Protein AF-A0A3D8P7W8-F1 (afdb_monomer_lite)

Radius of gyration: 15.92 Å; chains: 1; bounding box: 36×26×44 Å

Secondary structure (DSSP, 8-state):
--SGGGGSSTTHHHHHHHHHHHHHHHHHHHHS--S-HHHHHHHHHHIIIIIIHHHHHHHHHHHHHT--HHHHHHHHHTTHHHHHHHHHHHHHHHHHHHHH-GGG-TT---

InterPro domains:
  IPR003784 BioY protein [PF02632] (2-98)
  IPR003784 BioY protein [PTHR34295] (1-99)

Structure (mmCIF, N/CA/C/O backbone):
data_AF-A0A3D8P7W8-F1
#
_entry.id   AF-A0A3D8P7W8-F1
#
loop_
_atom_site.group_PDB
_atom_site.id
_atom_site.type_symbol
_atom_site.label_atom_id
_atom_site.label_alt_id
_atom_site.label_comp_id
_atom_site.label_asym_id
_atom_site.label_entity_id
_atom_site.label_seq_id
_atom_site.pdbx_PDB_ins_code
_atom_site.Cartn_x
_atom_site.Cartn_y
_atom_site.Cartn_z
_atom_site.occupancy
_atom_site.B_iso_or_equiv
_atom_site.auth_seq_id
_atom_site.auth_comp_id
_atom_site.auth_asym_id
_atom_site.auth_atom_id
_atom_site.pdbx_PDB_model_num
ATOM 1 N N . ARG A 1 1 ? 5.777 -7.505 17.864 1.00 55.34 1 ARG A N 1
ATOM 2 C CA . ARG A 1 1 ? 5.023 -8.333 18.841 1.00 55.34 1 ARG A CA 1
ATOM 3 C C . ARG A 1 1 ? 4.411 -9.487 18.052 1.00 55.34 1 ARG A C 1
ATOM 5 O O . ARG A 1 1 ? 3.925 -9.207 16.965 1.00 55.34 1 ARG A O 1
ATOM 12 N N . GLY A 1 2 ? 4.519 -10.735 18.511 1.00 71.06 2 GLY A N 1
ATOM 13 C CA . GLY A 1 2 ? 4.110 -11.929 17.752 1.00 71.06 2 GLY A CA 1
ATOM 14 C C . GLY A 1 2 ? 3.184 -12.851 18.550 1.00 71.06 2 GLY A C 1
ATOM 15 O O . GLY A 1 2 ? 2.860 -12.547 19.695 1.00 71.06 2 GLY A O 1
ATOM 16 N N . GLY A 1 3 ? 2.775 -13.966 17.940 1.00 80.88 3 GLY A N 1
ATOM 17 C CA . GLY A 1 3 ? 1.826 -14.932 18.509 1.00 80.88 3 GLY A CA 1
ATOM 18 C C . GLY A 1 3 ? 0.390 -14.733 18.011 1.00 80.88 3 GLY A C 1
ATOM 19 O O . GLY A 1 3 ? 0.054 -13.683 17.467 1.00 80.88 3 GLY A O 1
ATOM 20 N N . LEU A 1 4 ? -0.469 -15.741 18.203 1.00 81.06 4 LEU A N 1
ATOM 21 C CA . LEU A 1 4 ? -1.849 -15.736 17.688 1.00 81.06 4 LEU A CA 1
ATOM 22 C C . LEU A 1 4 ? -2.687 -14.558 18.222 1.00 81.06 4 LEU A C 1
ATOM 24 O O . LEU A 1 4 ? -3.530 -14.024 17.507 1.00 81.06 4 LEU A O 1
ATOM 28 N N . GLY A 1 5 ? -2.390 -14.075 19.434 1.00 78.75 5 GLY A N 1
ATOM 29 C CA . GLY A 1 5 ? -3.035 -12.889 20.008 1.00 78.75 5 GLY A CA 1
ATOM 30 C C . GLY A 1 5 ? -2.784 -11.588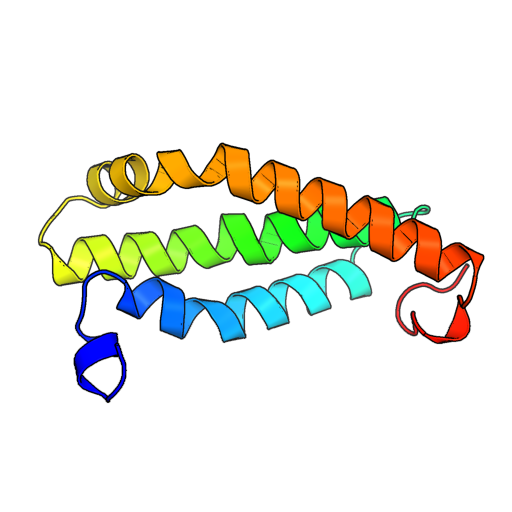 19.230 1.00 78.75 5 GLY A C 1
ATOM 31 O O . GLY A 1 5 ? -3.574 -10.656 19.340 1.00 78.75 5 GLY A O 1
ATOM 32 N N . ALA A 1 6 ? -1.741 -11.517 18.392 1.00 79.44 6 ALA A N 1
ATOM 33 C CA . ALA A 1 6 ? -1.480 -10.348 17.549 1.00 79.44 6 ALA A CA 1
ATOM 34 C C . ALA A 1 6 ? -2.555 -10.142 16.464 1.00 79.44 6 ALA A C 1
ATOM 36 O O . ALA A 1 6 ? -2.747 -9.016 16.007 1.00 79.44 6 ALA A O 1
ATOM 37 N N . PHE A 1 7 ? -3.283 -11.198 16.086 1.00 79.25 7 PHE A N 1
ATOM 38 C CA . PHE A 1 7 ? -4.389 -11.117 15.128 1.00 79.25 7 PHE A CA 1
ATOM 39 C C . PHE A 1 7 ? -5.693 -10.612 15.756 1.00 79.25 7 PHE A C 1
ATOM 41 O O . PHE A 1 7 ? -6.526 -10.061 15.045 1.00 79.25 7 PHE A O 1
ATOM 48 N N . ALA A 1 8 ? -5.844 -10.736 17.078 1.00 82.38 8 ALA A N 1
ATOM 49 C CA . ALA A 1 8 ? -6.946 -10.133 17.831 1.00 82.38 8 ALA A CA 1
ATOM 50 C C . ALA A 1 8 ? -6.677 -8.660 18.204 1.00 82.38 8 ALA A C 1
ATOM 52 O O . ALA A 1 8 ? -7.556 -7.975 18.720 1.00 82.38 8 ALA A O 1
ATOM 53 N N . ALA A 1 9 ? -5.459 -8.163 17.963 1.00 85.06 9 ALA A N 1
ATOM 54 C CA . ALA A 1 9 ? -5.094 -6.779 18.231 1.00 85.06 9 ALA A CA 1
ATOM 55 C C . ALA A 1 9 ? -5.655 -5.822 17.155 1.00 85.06 9 ALA A C 1
ATOM 57 O O . ALA A 1 9 ? -5.925 -6.251 16.031 1.00 85.06 9 ALA A O 1
ATOM 58 N N . PRO A 1 10 ? -5.731 -4.505 17.429 1.00 85.31 10 PRO A N 1
ATOM 59 C CA . PRO A 1 10 ? -6.213 -3.503 16.468 1.00 85.31 10 PRO A CA 1
ATOM 60 C C . PRO A 1 10 ? -5.477 -3.495 15.116 1.00 85.31 10 PRO A C 1
ATOM 62 O O . PRO A 1 10 ? -6.035 -3.103 14.096 1.00 85.31 10 PRO A O 1
ATOM 65 N N . THR A 1 11 ? -4.225 -3.958 15.087 1.00 87.44 11 THR A N 1
ATOM 66 C CA . THR A 1 11 ? -3.403 -4.079 13.872 1.00 87.44 11 THR A CA 1
ATOM 67 C C . THR A 1 11 ? -3.557 -5.424 13.153 1.00 87.44 11 THR A C 1
ATOM 69 O O . THR A 1 11 ? -2.964 -5.620 12.094 1.00 87.44 11 THR A O 1
ATOM 72 N N . GLY A 1 12 ? -4.325 -6.366 13.708 1.00 88.75 12 GLY A N 1
ATOM 73 C CA . GLY A 1 12 ? -4.489 -7.720 13.177 1.00 88.75 12 GLY A CA 1
ATOM 74 C C . GLY A 1 12 ? -5.095 -7.744 11.775 1.00 88.75 12 GLY A C 1
ATOM 75 O O . GLY A 1 12 ? -4.659 -8.528 10.935 1.00 88.75 12 GLY A O 1
ATOM 76 N N . GLY A 1 13 ? -6.011 -6.813 11.477 1.00 91.94 13 GLY A N 1
ATOM 77 C CA . GLY A 1 13 ? -6.586 -6.652 10.137 1.00 91.94 13 GLY A CA 1
ATOM 78 C C . GLY A 1 13 ? -5.543 -6.324 9.065 1.00 91.94 13 GLY A C 1
ATOM 79 O O . GLY A 1 13 ? -5.619 -6.850 7.960 1.00 91.94 13 GLY A O 1
ATOM 80 N N . PHE A 1 14 ? -4.521 -5.527 9.399 1.00 93.75 14 PHE A N 1
ATOM 81 C CA . PHE A 1 14 ? -3.410 -5.243 8.483 1.00 93.75 14 PHE A CA 1
ATOM 82 C C . PHE A 1 14 ? -2.533 -6.480 8.283 1.00 93.75 14 PHE A C 1
ATOM 84 O O . PHE A 1 14 ? -2.166 -6.798 7.156 1.00 93.75 14 PHE A O 1
ATOM 91 N N . ALA A 1 15 ? -2.247 -7.219 9.361 1.00 93.12 15 ALA A N 1
ATOM 92 C CA . ALA A 1 15 ? -1.468 -8.454 9.290 1.00 93.12 15 ALA A CA 1
ATOM 93 C C . ALA A 1 15 ? -2.123 -9.496 8.363 1.00 93.12 15 ALA A C 1
ATOM 95 O O . ALA A 1 15 ? -1.451 -10.065 7.505 1.00 93.12 15 ALA A O 1
ATOM 96 N N . LEU A 1 16 ? -3.437 -9.697 8.501 1.00 93.31 16 LEU A N 1
ATOM 97 C CA . LEU A 1 16 ? -4.222 -10.587 7.637 1.00 93.31 16 LEU A CA 1
ATOM 98 C C . LEU A 1 16 ? -4.431 -10.018 6.229 1.00 93.31 16 LEU A C 1
ATOM 100 O O . LEU A 1 16 ? -4.595 -10.779 5.278 1.00 93.31 16 LEU A O 1
ATOM 104 N N . GLY A 1 17 ? -4.421 -8.693 6.088 1.00 95.94 17 GLY A N 1
ATOM 105 C CA . GLY A 1 17 ? -4.566 -8.018 4.806 1.00 95.94 17 GLY A CA 1
ATOM 106 C C . GLY A 1 17 ? -3.326 -8.103 3.917 1.00 95.94 17 GLY A C 1
ATOM 107 O O . GLY A 1 17 ? -3.472 -8.065 2.700 1.00 95.94 17 GLY A O 1
ATOM 108 N N . PHE A 1 18 ? -2.119 -8.266 4.473 1.00 95.94 18 PHE A N 1
ATOM 109 C CA . PHE A 1 18 ? -0.880 -8.290 3.680 1.00 95.94 18 PHE A CA 1
ATOM 110 C C . PHE A 1 18 ? -0.857 -9.355 2.570 1.00 95.94 18 PHE A C 1
ATOM 112 O O . PHE A 1 18 ? -0.548 -8.986 1.436 1.00 95.94 18 PHE A O 1
ATOM 119 N N . PRO A 1 19 ? -1.200 -10.638 2.815 1.00 97.56 19 PRO A N 1
ATOM 120 C CA . PRO A 1 19 ? -1.270 -11.635 1.744 1.00 97.56 19 PRO A CA 1
ATOM 121 C C . PRO A 1 19 ? -2.256 -11.253 0.631 1.00 97.56 19 PRO A C 1
ATOM 123 O O . PRO A 1 19 ? -1.943 -11.396 -0.549 1.00 97.56 19 PRO A O 1
ATOM 126 N N . VAL A 1 20 ? -3.423 -10.711 0.998 1.00 97.88 20 VAL A N 1
ATOM 127 C CA . VAL A 1 20 ? -4.464 -10.293 0.044 1.00 97.88 20 VAL A CA 1
ATOM 128 C C . VAL A 1 20 ? -4.003 -9.083 -0.772 1.00 97.88 20 VAL A C 1
ATOM 130 O O . VAL A 1 20 ? -4.138 -9.069 -1.993 1.00 97.88 20 VAL A O 1
ATOM 133 N N . ALA A 1 21 ? -3.398 -8.093 -0.117 1.00 97.94 21 ALA A N 1
ATOM 134 C CA . ALA A 1 21 ? -2.821 -6.909 -0.744 1.00 97.94 21 ALA A CA 1
ATOM 135 C C . ALA A 1 21 ? -1.682 -7.259 -1.715 1.00 97.94 21 ALA A C 1
ATOM 137 O O . ALA A 1 21 ? -1.610 -6.701 -2.813 1.00 97.94 21 ALA A O 1
ATOM 138 N N . ALA A 1 22 ? -0.809 -8.200 -1.340 1.00 97.75 22 ALA A N 1
ATOM 139 C CA . ALA A 1 22 ? 0.273 -8.678 -2.195 1.00 97.75 22 ALA A CA 1
ATOM 140 C C . ALA A 1 22 ? -0.272 -9.386 -3.445 1.00 97.75 22 ALA A C 1
ATOM 142 O O . ALA A 1 22 ? 0.153 -9.079 -4.559 1.00 97.75 22 ALA A O 1
ATOM 143 N N . PHE A 1 23 ? -1.264 -10.264 -3.273 1.00 98.19 23 PHE A N 1
ATOM 144 C CA . PHE A 1 23 ? -1.934 -10.930 -4.388 1.00 98.19 23 PHE A CA 1
ATOM 145 C C . PHE A 1 23 ? -2.635 -9.930 -5.320 1.00 98.19 23 PHE A C 1
ATOM 147 O O . PHE A 1 23 ? -2.437 -9.974 -6.531 1.00 98.19 23 PHE A O 1
ATOM 154 N N . ALA A 1 24 ? -3.379 -8.970 -4.764 1.00 98.12 24 ALA A N 1
ATOM 155 C CA . ALA A 1 24 ? -4.037 -7.915 -5.534 1.00 98.12 24 ALA A CA 1
ATOM 156 C C . ALA A 1 24 ? -3.038 -7.028 -6.301 1.00 98.12 24 ALA A C 1
ATOM 158 O O . ALA A 1 24 ? -3.302 -6.648 -7.439 1.00 98.12 24 ALA A O 1
ATOM 159 N N . THR A 1 25 ? -1.875 -6.737 -5.707 1.00 98.00 25 THR A N 1
ATOM 160 C CA . THR A 1 25 ? -0.777 -6.021 -6.378 1.00 98.00 25 THR A CA 1
ATOM 161 C C . THR A 1 25 ? -0.259 -6.814 -7.579 1.00 98.00 25 THR A C 1
ATOM 163 O O . THR A 1 25 ? -0.110 -6.246 -8.659 1.00 98.00 25 THR A O 1
ATOM 166 N N . GLY A 1 26 ? -0.022 -8.121 -7.409 1.00 96.50 26 GLY A N 1
ATOM 167 C CA . GLY A 1 26 ? 0.402 -9.027 -8.483 1.00 96.50 26 GLY A CA 1
ATOM 168 C C . GLY A 1 26 ? -0.613 -9.089 -9.624 1.00 96.50 26 GLY A C 1
ATOM 169 O O . GLY A 1 26 ? -0.273 -8.811 -10.773 1.00 96.50 26 GLY A O 1
ATOM 170 N N . LEU A 1 27 ? -1.884 -9.333 -9.292 1.00 97.25 27 LEU A N 1
ATOM 171 C CA . LEU A 1 27 ? -2.972 -9.335 -10.270 1.00 97.25 27 LEU A CA 1
ATOM 172 C C . LEU A 1 27 ? -3.054 -8.018 -11.044 1.00 97.25 27 LEU A C 1
ATOM 174 O O . LEU A 1 27 ? -3.246 -8.037 -12.261 1.00 97.25 27 LEU A O 1
ATOM 178 N N . PHE A 1 28 ? -2.893 -6.884 -10.356 1.00 97.19 28 PHE A N 1
ATOM 179 C CA . PHE A 1 28 ? -2.908 -5.573 -10.993 1.00 97.19 28 PHE A CA 1
ATOM 180 C C . PHE A 1 28 ? -1.792 -5.450 -12.033 1.00 97.19 28 PHE A C 1
ATOM 182 O O . PHE A 1 28 ? -2.074 -5.111 -13.179 1.00 97.19 28 PHE A O 1
ATOM 189 N N . VAL A 1 29 ? -0.539 -5.746 -11.670 1.00 96.06 29 VAL A N 1
ATOM 190 C CA . VAL A 1 29 ? 0.592 -5.578 -12.601 1.00 96.06 29 VAL A CA 1
ATOM 191 C C . VAL A 1 29 ? 0.566 -6.571 -13.767 1.00 96.06 29 VAL A C 1
ATOM 193 O O . VAL A 1 29 ? 1.084 -6.260 -14.836 1.00 96.06 29 VAL A O 1
ATOM 196 N N . GLU A 1 30 ? -0.067 -7.734 -13.600 1.00 94.62 30 GLU A N 1
ATOM 197 C CA . GLU A 1 30 ? -0.233 -8.733 -14.665 1.00 94.62 30 GLU A CA 1
ATOM 198 C C . GLU A 1 30 ? -1.325 -8.366 -15.680 1.00 94.62 30 GLU A C 1
ATOM 200 O O . GLU A 1 30 ? -1.173 -8.628 -16.876 1.00 94.62 30 GLU A O 1
ATOM 205 N N . HIS A 1 31 ? -2.426 -7.761 -15.226 1.00 94.62 31 HIS A N 1
ATOM 206 C CA . HIS A 1 31 ? -3.602 -7.520 -16.070 1.00 94.62 31 HIS A CA 1
ATOM 207 C C . HIS A 1 31 ? -3.704 -6.076 -16.573 1.00 94.62 31 HIS A C 1
ATOM 209 O O . HIS A 1 31 ? -4.250 -5.833 -17.653 1.00 94.62 31 HIS A O 1
ATOM 215 N N . VAL A 1 32 ? -3.168 -5.106 -15.830 1.00 93.44 32 VAL A N 1
ATOM 216 C CA . VAL A 1 32 ? -3.210 -3.691 -16.208 1.00 93.44 32 VAL A CA 1
ATOM 217 C C . VAL A 1 32 ? -2.012 -3.363 -17.093 1.00 93.44 32 VAL A C 1
ATOM 219 O O . VAL A 1 32 ? -0.878 -3.206 -16.642 1.00 93.44 32 VAL A O 1
ATOM 222 N N . ARG A 1 33 ? -2.274 -3.229 -18.396 1.00 88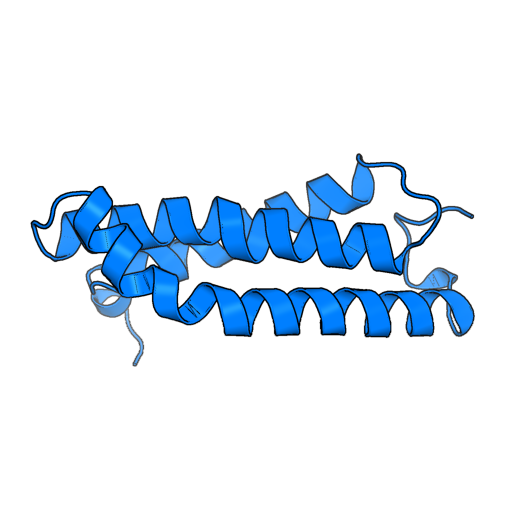.25 33 ARG A N 1
ATOM 223 C CA . ARG A 1 33 ? -1.238 -2.956 -19.397 1.00 88.25 33 ARG A CA 1
ATOM 224 C C . ARG A 1 33 ? -0.854 -1.479 -19.408 1.00 88.25 33 ARG A C 1
ATOM 226 O O . ARG A 1 33 ? -1.517 -0.664 -20.046 1.00 88.25 33 ARG A O 1
ATOM 233 N N . LEU A 1 34 ? 0.255 -1.146 -18.753 1.00 91.88 34 LEU A N 1
ATOM 234 C CA . LEU A 1 34 ? 0.887 0.172 -18.847 1.00 91.88 34 LEU 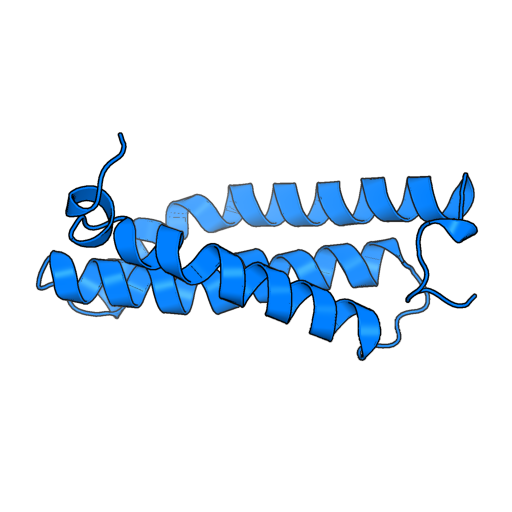A CA 1
ATOM 235 C C . LEU A 1 34 ? 2.240 0.074 -19.550 1.00 91.88 34 LEU A C 1
ATOM 237 O O . LEU A 1 34 ? 3.005 -0.865 -19.340 1.00 91.88 34 LEU A O 1
ATOM 241 N N . ARG A 1 35 ? 2.564 1.088 -20.365 1.00 88.31 35 ARG A N 1
ATOM 242 C CA . ARG A 1 35 ? 3.835 1.129 -21.113 1.00 88.31 35 ARG A CA 1
ATOM 243 C C . ARG A 1 35 ? 5.051 1.170 -20.182 1.00 88.31 35 ARG A C 1
ATOM 245 O O . ARG A 1 35 ? 6.067 0.548 -20.466 1.00 88.31 35 ARG A O 1
ATOM 252 N N . SER A 1 36 ? 4.949 1.884 -19.062 1.00 93.81 36 SER A N 1
ATOM 253 C CA . SER A 1 36 ? 6.010 1.961 -18.055 1.00 93.81 36 SER A CA 1
ATOM 254 C C . SER A 1 36 ? 5.816 0.888 -16.985 1.00 93.81 36 SER A C 1
ATOM 256 O O . SER A 1 36 ? 4.810 0.895 -16.274 1.00 93.81 36 SER A O 1
ATOM 258 N N . ALA A 1 37 ? 6.823 0.026 -16.821 1.00 95.00 37 ALA A N 1
ATOM 259 C CA . ALA A 1 37 ? 6.888 -0.937 -15.722 1.00 95.00 37 ALA A CA 1
ATOM 260 C C . ALA A 1 37 ? 6.831 -0.242 -14.353 1.00 95.00 37 ALA A C 1
ATOM 262 O O . ALA A 1 37 ? 6.206 -0.743 -13.423 1.00 95.00 37 ALA A O 1
ATOM 263 N N . GLY A 1 38 ? 7.447 0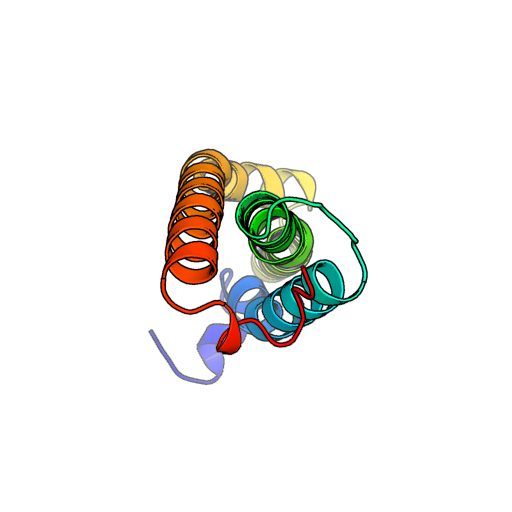.940 -14.237 1.00 96.62 38 GLY A N 1
ATOM 264 C CA . GLY A 1 38 ? 7.397 1.731 -13.010 1.00 96.62 38 GLY A CA 1
ATOM 265 C C . GLY A 1 38 ? 6.007 2.237 -12.672 1.00 96.62 38 GLY A C 1
ATOM 266 O O . GLY A 1 38 ? 5.592 2.139 -11.521 1.00 96.62 38 GLY A O 1
ATOM 267 N N . LEU A 1 39 ? 5.267 2.741 -13.665 1.00 96.81 39 LEU A N 1
ATOM 268 C CA . LEU A 1 39 ? 3.882 3.164 -13.451 1.00 96.81 39 LEU A CA 1
ATOM 269 C C . LEU A 1 39 ? 2.991 1.978 -13.070 1.00 96.81 39 LEU A C 1
ATOM 271 O O . LEU A 1 39 ? 2.212 2.103 -12.130 1.00 96.81 39 LEU A O 1
ATOM 275 N N . ALA A 1 40 ? 3.144 0.828 -13.738 1.00 96.81 40 ALA A N 1
ATOM 276 C CA . ALA A 1 40 ? 2.423 -0.396 -13.378 1.00 96.81 40 ALA A CA 1
ATOM 277 C C . ALA A 1 40 ? 2.690 -0.798 -11.925 1.00 96.81 40 ALA A C 1
ATOM 279 O O . ALA A 1 40 ? 1.747 -0.974 -11.157 1.00 96.81 40 ALA A O 1
ATOM 280 N N . ALA A 1 41 ? 3.958 -0.863 -11.521 1.00 97.38 41 ALA A N 1
ATOM 281 C CA . ALA A 1 41 ? 4.329 -1.253 -10.167 1.00 97.38 41 ALA A CA 1
ATOM 282 C C . ALA A 1 41 ? 3.918 -0.228 -9.103 1.00 97.38 41 ALA A C 1
ATOM 284 O O . ALA A 1 41 ? 3.433 -0.619 -8.046 1.00 97.38 41 ALA A O 1
ATOM 285 N N . GLY A 1 42 ? 4.079 1.070 -9.368 1.00 98.06 42 GLY A N 1
ATOM 286 C CA . GLY A 1 42 ? 3.686 2.123 -8.431 1.00 98.06 42 GLY A CA 1
ATOM 287 C C . GLY A 1 42 ? 2.173 2.158 -8.205 1.00 98.06 42 GLY A C 1
ATOM 288 O O . GLY A 1 42 ? 1.721 2.199 -7.061 1.00 98.06 42 GLY A O 1
ATOM 289 N N . LEU A 1 43 ? 1.383 2.068 -9.280 1.00 98.12 43 LEU A N 1
ATOM 290 C CA . LEU A 1 43 ? -0.078 2.006 -9.183 1.00 98.12 43 LEU A CA 1
ATOM 291 C C . LEU A 1 43 ? -0.557 0.682 -8.585 1.00 98.12 43 LEU A C 1
ATOM 293 O O . LEU A 1 43 ? -1.477 0.694 -7.772 1.00 98.12 43 LEU A O 1
ATOM 297 N N . GLY A 1 44 ? 0.097 -0.437 -8.905 1.00 98.06 44 GLY A N 1
ATOM 298 C CA . GLY A 1 44 ? -0.175 -1.729 -8.278 1.00 98.06 44 GLY A CA 1
ATOM 299 C C . GLY A 1 44 ? 0.089 -1.704 -6.772 1.00 98.06 44 GLY A C 1
ATOM 300 O O . GLY A 1 44 ? -0.751 -2.158 -5.998 1.00 98.06 44 GLY A O 1
ATOM 301 N N . ALA A 1 45 ? 1.207 -1.109 -6.346 1.00 98.31 45 ALA A N 1
ATOM 302 C CA . ALA A 1 45 ? 1.548 -0.943 -4.935 1.00 98.31 45 ALA A CA 1
ATOM 303 C C . ALA A 1 45 ? 0.551 -0.032 -4.204 1.00 98.31 45 ALA A C 1
ATOM 305 O O . ALA A 1 45 ? 0.170 -0.334 -3.076 1.00 98.31 45 ALA A O 1
ATOM 306 N N . ALA A 1 46 ? 0.083 1.046 -4.839 1.00 98.38 46 ALA A N 1
ATOM 307 C CA . ALA A 1 46 ? -0.977 1.880 -4.277 1.00 98.38 46 ALA A CA 1
ATOM 308 C C . ALA A 1 46 ? -2.318 1.125 -4.199 1.00 98.38 46 ALA A C 1
ATOM 310 O O . ALA A 1 46 ? -3.016 1.190 -3.190 1.00 98.38 46 ALA A O 1
ATOM 311 N N . PHE A 1 47 ? -2.673 0.360 -5.230 1.00 98.31 47 PHE A N 1
ATOM 312 C CA . PHE A 1 47 ? -3.910 -0.412 -5.259 1.00 98.31 47 PHE A CA 1
ATOM 313 C C . PHE A 1 47 ? -3.935 -1.496 -4.172 1.00 98.31 47 PHE A C 1
ATOM 315 O O . PHE A 1 47 ? -4.811 -1.489 -3.309 1.00 98.31 47 PHE A O 1
ATOM 322 N N . GLY A 1 48 ? -2.963 -2.407 -4.161 1.00 97.81 48 GLY A N 1
ATOM 323 C CA . GLY A 1 48 ? -2.932 -3.482 -3.172 1.00 97.81 48 GLY A CA 1
ATOM 324 C C . GLY A 1 48 ? -2.480 -2.997 -1.795 1.00 97.81 48 GLY A C 1
ATOM 325 O O . GLY A 1 48 ? -3.171 -3.201 -0.798 1.00 97.81 48 GLY A O 1
ATOM 326 N N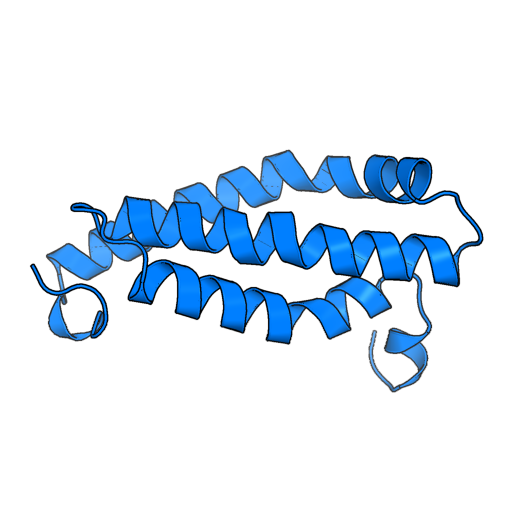 . GLY A 1 49 ? -1.330 -2.327 -1.735 1.00 96.50 49 GLY A N 1
ATOM 327 C CA . GLY A 1 49 ? -0.672 -1.928 -0.489 1.00 96.50 49 GLY A CA 1
ATOM 328 C C . GLY A 1 49 ? -1.324 -0.759 0.248 1.00 96.50 49 GLY A C 1
ATOM 329 O O . GLY A 1 49 ? -1.086 -0.621 1.444 1.00 96.50 49 GLY A O 1
ATOM 330 N N . ILE A 1 50 ? -2.156 0.050 -0.418 1.00 97.44 50 ILE A N 1
ATOM 331 C CA . ILE A 1 50 ? -2.921 1.124 0.232 1.00 97.44 50 ILE A CA 1
ATOM 332 C C . ILE A 1 50 ? -4.407 0.792 0.188 1.00 97.44 50 ILE A C 1
ATOM 334 O O . ILE A 1 50 ? -4.987 0.536 1.235 1.00 97.44 50 ILE A O 1
ATOM 338 N N . ALA A 1 51 ? -5.039 0.739 -0.988 1.00 97.06 51 ALA A N 1
ATOM 339 C CA . ALA A 1 51 ? -6.498 0.623 -1.045 1.00 97.06 51 ALA A CA 1
ATOM 340 C C . ALA A 1 51 ? -7.011 -0.685 -0.412 1.00 97.06 51 ALA A C 1
ATOM 342 O O . ALA A 1 51 ? -7.795 -0.641 0.538 1.00 97.06 51 ALA A O 1
ATOM 343 N N . ILE A 1 52 ? -6.532 -1.845 -0.874 1.00 97.88 52 ILE A N 1
ATOM 344 C CA . ILE A 1 52 ? -6.968 -3.147 -0.340 1.00 97.88 52 ILE A CA 1
ATOM 345 C C . ILE A 1 52 ? -6.538 -3.314 1.122 1.00 97.88 52 ILE A C 1
ATOM 347 O O . ILE A 1 52 ? -7.351 -3.684 1.974 1.00 97.88 52 ILE A O 1
ATOM 351 N N . LEU A 1 53 ? -5.277 -2.996 1.430 1.00 97.69 53 LEU A N 1
ATOM 352 C CA . LEU A 1 53 ? -4.739 -3.161 2.777 1.00 97.69 53 LEU A CA 1
ATOM 353 C C . LEU A 1 53 ? -5.466 -2.289 3.811 1.00 97.69 53 LEU A C 1
ATOM 355 O O . LEU A 1 53 ? -5.744 -2.766 4.910 1.00 97.69 53 LEU A O 1
ATOM 359 N N . TYR A 1 54 ? -5.818 -1.046 3.474 1.00 96.56 54 TYR A N 1
ATOM 360 C CA . TYR A 1 54 ? -6.528 -0.154 4.392 1.00 96.56 54 TYR A CA 1
ATOM 361 C C . TYR A 1 54 ? -7.979 -0.556 4.593 1.00 96.56 54 TYR A C 1
ATOM 363 O O . TYR A 1 54 ? -8.473 -0.415 5.706 1.00 96.56 54 TYR A O 1
ATOM 371 N N . VAL A 1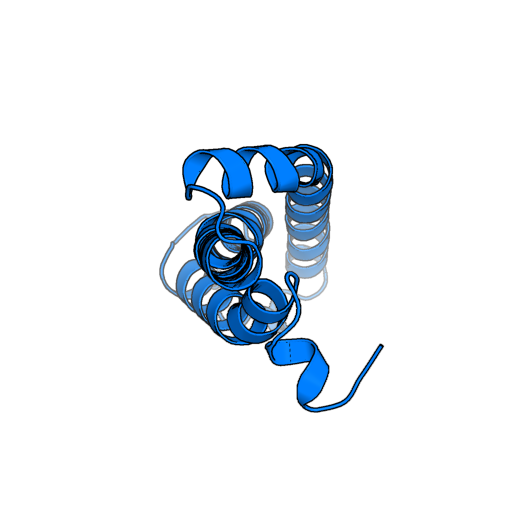 55 ? -8.661 -1.082 3.572 1.00 96.00 55 VAL A N 1
ATOM 372 C CA . VAL A 1 55 ? -10.020 -1.614 3.747 1.00 96.00 55 VAL A CA 1
ATOM 373 C C . VAL A 1 55 ? -10.011 -2.741 4.780 1.00 96.00 55 VAL A C 1
ATOM 375 O O . VAL A 1 55 ? -10.785 -2.706 5.734 1.00 96.00 55 VAL A O 1
ATOM 378 N N . MET A 1 56 ? -9.089 -3.698 4.650 1.00 96.06 56 MET A N 1
ATOM 379 C CA . MET A 1 56 ? -8.981 -4.817 5.593 1.00 96.06 56 MET A CA 1
ATOM 380 C C . MET A 1 56 ? -8.466 -4.380 6.970 1.00 96.06 56 MET A C 1
ATOM 382 O O . MET A 1 56 ? -8.989 -4.798 8.004 1.00 96.06 56 MET A O 1
ATOM 386 N N . GLY A 1 57 ? -7.462 -3.507 6.990 1.00 95.81 57 GLY A N 1
ATOM 387 C CA . GLY A 1 57 ? -6.858 -2.977 8.204 1.00 95.81 57 GLY A CA 1
ATOM 388 C C . GLY A 1 57 ? -7.821 -2.127 9.027 1.00 95.81 57 GLY A C 1
ATOM 389 O O . GLY A 1 57 ? -7.983 -2.372 10.222 1.00 95.81 57 GLY A O 1
ATOM 390 N N . ALA A 1 58 ? -8.512 -1.177 8.393 1.00 95.75 58 ALA A N 1
ATOM 391 C CA . ALA A 1 58 ? -9.509 -0.334 9.046 1.00 95.75 58 ALA A CA 1
ATOM 392 C C . ALA A 1 58 ? -10.737 -1.139 9.491 1.00 95.75 58 ALA A C 1
ATOM 394 O O . ALA A 1 58 ? -11.264 -0.870 10.570 1.00 95.75 58 ALA A O 1
ATOM 395 N N . ALA A 1 59 ? -11.162 -2.154 8.726 1.00 94.44 59 ALA A N 1
ATOM 396 C CA . ALA A 1 59 ? -12.222 -3.066 9.156 1.00 94.44 59 ALA A CA 1
ATOM 397 C C . ALA A 1 59 ? -11.819 -3.845 10.421 1.00 94.44 59 ALA A C 1
ATOM 399 O O . ALA A 1 59 ? -12.571 -3.863 11.395 1.00 94.44 59 ALA A O 1
ATOM 400 N N . GLY A 1 60 ? -10.610 -4.420 10.454 1.00 94.25 60 GLY A N 1
ATOM 401 C CA . GLY A 1 60 ? -10.093 -5.101 11.645 1.00 94.25 60 GLY A CA 1
ATOM 402 C C . GLY A 1 60 ? -9.954 -4.166 12.850 1.00 94.25 60 GLY A C 1
ATOM 403 O O . GLY A 1 60 ? -10.345 -4.522 13.960 1.00 94.25 60 GLY A O 1
ATOM 404 N N . LEU A 1 61 ? -9.475 -2.941 12.624 1.00 94.75 61 LEU A N 1
ATOM 405 C CA . LEU A 1 61 ? -9.360 -1.902 13.647 1.00 94.75 61 LEU A CA 1
ATOM 406 C C . LEU A 1 61 ? -10.726 -1.509 14.229 1.00 94.75 61 LEU A C 1
ATOM 408 O O . LEU A 1 61 ? -10.860 -1.394 15.450 1.00 94.75 61 LEU A O 1
ATOM 412 N N . ALA A 1 62 ? -11.726 -1.307 13.366 1.00 95.38 62 ALA A N 1
ATOM 413 C CA . ALA A 1 62 ? -13.089 -0.961 13.757 1.00 95.38 62 ALA A CA 1
ATOM 414 C C . ALA A 1 62 ? -13.704 -2.055 14.640 1.00 95.38 62 ALA A C 1
ATOM 416 O O . ALA A 1 62 ? -14.198 -1.751 15.726 1.00 95.38 62 ALA A O 1
ATOM 417 N N . LEU A 1 63 ? -13.584 -3.321 14.220 1.00 93.25 63 LEU A N 1
ATOM 418 C CA . LEU A 1 63 ? -14.084 -4.479 14.964 1.00 93.25 63 LEU A CA 1
ATOM 419 C C . LEU A 1 63 ? -13.383 -4.646 16.319 1.00 93.25 63 LEU A C 1
ATOM 421 O O . LEU A 1 63 ? -14.050 -4.807 17.336 1.00 93.25 63 LEU A O 1
ATOM 425 N N . ALA A 1 64 ? -12.051 -4.557 16.353 1.00 92.19 64 ALA A N 1
ATOM 426 C CA . ALA A 1 64 ? -11.276 -4.755 17.578 1.00 92.19 64 ALA A CA 1
ATOM 427 C C . ALA A 1 64 ? -11.440 -3.612 18.597 1.00 92.19 64 ALA A C 1
ATOM 429 O O . ALA A 1 64 ? -11.287 -3.828 19.796 1.00 92.19 64 ALA A O 1
ATOM 430 N N . SER A 1 65 ? -11.731 -2.393 18.129 1.00 91.00 65 SER A N 1
ATOM 431 C CA . SER A 1 65 ? -11.787 -1.191 18.978 1.00 91.00 65 SER A CA 1
ATOM 432 C C . SER A 1 65 ? -13.209 -0.688 19.245 1.00 91.00 65 SER A C 1
ATOM 434 O O . SER A 1 65 ? -13.363 0.333 19.915 1.00 91.00 65 SER A O 1
ATOM 436 N N . GLY A 1 66 ? -14.234 -1.327 18.669 1.00 91.44 66 GLY A N 1
ATOM 437 C CA . GLY A 1 66 ? -15.634 -0.890 18.754 1.00 91.44 66 GLY A CA 1
ATOM 438 C C . GLY A 1 66 ? -15.909 0.487 18.132 1.00 91.44 66 GLY A C 1
ATOM 439 O O . GLY A 1 66 ? -16.887 1.140 18.487 1.00 91.44 66 GLY A O 1
ATOM 440 N N . LYS A 1 67 ? -15.032 0.969 17.242 1.00 92.25 67 LYS A N 1
ATOM 441 C CA . LYS A 1 67 ? -15.164 2.278 16.580 1.00 92.25 67 LYS A CA 1
ATOM 442 C C . LYS A 1 67 ? -15.950 2.146 15.282 1.00 92.25 67 LYS A C 1
ATOM 444 O O . LYS A 1 67 ? -15.955 1.088 14.657 1.00 92.25 67 LYS A O 1
ATOM 449 N N . SER A 1 68 ? -16.558 3.241 14.825 1.00 95.81 68 SER A N 1
ATOM 450 C CA . SER A 1 68 ? -17.143 3.257 13.482 1.00 95.81 68 SER A CA 1
ATOM 451 C C . SER A 1 68 ? -16.052 3.127 12.413 1.00 95.81 68 SER A C 1
ATOM 453 O O . SER A 1 68 ? -14.906 3.540 12.620 1.00 95.81 68 SER A O 1
ATOM 455 N N . LEU A 1 69 ? -16.408 2.590 11.242 1.00 92.88 69 LEU A N 1
ATOM 456 C CA . LEU A 1 69 ? -15.457 2.398 10.143 1.00 92.88 69 LEU A CA 1
ATOM 457 C C . LEU A 1 69 ? -14.794 3.719 9.716 1.00 92.88 69 LEU A C 1
ATOM 459 O O . LEU A 1 69 ? -13.592 3.753 9.474 1.00 92.88 69 LEU A O 1
ATOM 463 N N . GLY A 1 70 ? -15.550 4.823 9.704 1.00 93.81 70 GLY A N 1
ATOM 464 C CA . GLY A 1 70 ? -15.017 6.153 9.395 1.00 93.81 70 GLY A CA 1
ATOM 465 C C . GLY A 1 70 ? -13.977 6.635 10.411 1.00 93.81 70 GLY A C 1
ATOM 466 O O . GLY A 1 70 ? -12.925 7.135 10.022 1.00 93.81 70 GLY A O 1
ATOM 467 N N . GLN A 1 71 ? -14.215 6.429 11.711 1.00 94.31 71 GLN A N 1
ATOM 468 C CA . GLN A 1 71 ? -13.236 6.765 12.753 1.00 94.31 71 GLN A CA 1
ATOM 469 C C . GLN A 1 71 ? -11.974 5.904 12.645 1.00 94.31 71 GLN A C 1
ATOM 471 O O . GLN A 1 71 ? -10.867 6.418 12.793 1.00 94.31 71 GLN A O 1
ATOM 476 N N . ALA A 1 72 ? -12.131 4.606 12.370 1.00 94.88 72 ALA A N 1
ATOM 477 C CA . ALA A 1 72 ? -11.007 3.704 12.151 1.00 94.88 72 ALA A CA 1
ATOM 478 C C . ALA A 1 72 ? -10.163 4.144 10.944 1.00 94.88 72 ALA A C 1
ATOM 480 O O . ALA A 1 72 ? -8.942 4.222 11.057 1.00 94.88 72 ALA A O 1
ATOM 481 N N . PHE A 1 73 ? -10.802 4.514 9.830 1.00 94.31 73 PHE A N 1
ATOM 482 C CA . PHE A 1 73 ? -10.114 5.054 8.656 1.00 94.31 73 PHE A CA 1
ATOM 483 C C . PHE A 1 73 ? -9.358 6.348 8.961 1.00 94.31 73 PHE A C 1
ATOM 485 O O . PHE A 1 73 ? -8.196 6.467 8.585 1.00 94.31 73 PHE A O 1
ATOM 492 N N . LEU A 1 74 ? -9.974 7.294 9.677 1.00 95.81 74 LEU A N 1
ATOM 493 C CA . LEU A 1 74 ? -9.317 8.549 10.058 1.00 95.81 74 LEU A CA 1
ATOM 494 C C . LEU A 1 74 ? -8.063 8.317 10.913 1.00 95.81 74 LEU A C 1
ATOM 496 O O . LEU A 1 74 ? -7.067 9.010 10.725 1.00 95.81 74 LEU A O 1
ATOM 500 N N . LEU A 1 75 ? -8.082 7.321 11.805 1.00 95.00 75 LEU A N 1
ATOM 501 C CA . LEU A 1 75 ? -6.923 6.975 12.635 1.00 95.00 75 LEU A CA 1
ATOM 502 C C . LEU A 1 75 ? -5.733 6.472 11.812 1.00 95.00 75 LEU A C 1
ATOM 504 O O . LEU A 1 75 ? -4.589 6.747 12.165 1.00 95.00 75 LEU A O 1
ATOM 508 N N . VAL A 1 76 ? -5.986 5.739 10.728 1.00 95.31 76 VAL A N 1
ATOM 509 C CA . VAL A 1 76 ? -4.924 5.158 9.889 1.00 95.31 76 VAL A CA 1
ATOM 510 C C . VAL A 1 76 ? -4.577 6.026 8.679 1.00 95.31 76 VAL A C 1
ATOM 512 O O . VAL A 1 76 ? -3.518 5.848 8.080 1.00 95.31 76 VAL A O 1
ATOM 515 N N . ALA A 1 77 ? -5.418 7.005 8.334 1.00 94.50 77 ALA A N 1
ATOM 516 C CA . ALA A 1 77 ? -5.212 7.906 7.200 1.00 94.50 77 ALA A CA 1
ATOM 517 C C . ALA A 1 77 ? -3.879 8.669 7.276 1.00 94.50 77 ALA A C 1
ATOM 519 O O . ALA A 1 77 ? -3.284 8.970 6.243 1.00 94.50 77 ALA A O 1
ATOM 520 N N . VAL A 1 78 ? -3.362 8.908 8.486 1.00 96.88 78 VAL A N 1
ATOM 521 C CA . VAL A 1 78 ? -2.050 9.535 8.717 1.00 96.88 78 VAL A CA 1
ATOM 522 C C . VAL A 1 78 ? -0.886 8.780 8.059 1.00 96.88 78 VAL A C 1
ATOM 524 O O . VAL A 1 78 ? 0.132 9.386 7.739 1.00 96.88 78 VAL A O 1
ATOM 527 N N . PHE A 1 79 ? -1.027 7.475 7.810 1.00 96.31 79 PHE A N 1
ATOM 528 C CA . PHE A 1 79 ? 0.010 6.668 7.163 1.00 96.31 79 PHE A CA 1
ATOM 529 C C . PHE A 1 79 ? 0.003 6.798 5.624 1.00 96.31 79 PHE A C 1
ATOM 531 O O . PHE A 1 79 ? 1.019 6.517 4.986 1.00 96.31 79 PHE A O 1
ATOM 538 N N . ILE A 1 80 ? -1.088 7.307 5.025 1.00 96.81 80 ILE A N 1
ATOM 539 C CA . ILE A 1 80 ? -1.268 7.376 3.562 1.00 96.81 80 ILE A CA 1
ATOM 540 C C . ILE A 1 80 ? -0.171 8.205 2.876 1.00 96.81 80 ILE A C 1
ATOM 542 O O . ILE A 1 80 ? 0.377 7.724 1.885 1.00 96.81 80 ILE A O 1
ATOM 546 N N . PRO A 1 81 ? 0.221 9.403 3.360 1.00 98.00 81 PRO A N 1
ATOM 547 C CA . PRO A 1 81 ? 1.287 10.173 2.716 1.00 98.00 81 PRO A CA 1
ATOM 548 C C . PRO A 1 81 ? 2.615 9.406 2.633 1.00 98.00 81 PRO A C 1
ATOM 550 O O . PRO A 1 81 ? 3.284 9.423 1.600 1.00 98.00 81 PRO A O 1
ATOM 553 N N . GLY A 1 82 ? 2.979 8.689 3.702 1.00 98.25 82 GLY A N 1
ATOM 554 C CA . GLY A 1 82 ? 4.187 7.867 3.732 1.00 98.25 82 GLY A CA 1
ATOM 555 C C . GLY A 1 82 ? 4.101 6.662 2.797 1.00 98.25 82 GLY A C 1
ATOM 556 O O . GLY A 1 82 ? 5.085 6.316 2.144 1.00 98.25 82 GLY A O 1
ATOM 557 N N . ASP A 1 83 ? 2.928 6.046 2.682 1.00 98.06 83 ASP A N 1
ATOM 558 C CA . ASP A 1 83 ? 2.730 4.898 1.798 1.00 98.06 83 ASP A CA 1
ATOM 559 C C . ASP A 1 83 ? 2.666 5.296 0.320 1.00 98.06 83 ASP A C 1
ATOM 561 O O . ASP A 1 83 ? 3.213 4.585 -0.524 1.00 98.06 83 ASP A O 1
ATOM 565 N N . LEU A 1 84 ? 2.120 6.471 -0.005 1.00 98.44 84 LEU A N 1
ATOM 566 C CA . LEU A 1 84 ? 2.207 7.042 -1.352 1.00 98.44 84 LEU A CA 1
ATOM 567 C C . LEU A 1 84 ? 3.662 7.297 -1.758 1.00 98.44 84 LEU A C 1
ATOM 569 O O . LEU A 1 84 ? 4.050 6.987 -2.886 1.00 98.44 84 LEU A O 1
ATOM 573 N N . LEU A 1 85 ? 4.495 7.787 -0.832 1.00 98.62 85 LEU A N 1
ATOM 574 C CA . LEU A 1 85 ? 5.930 7.928 -1.075 1.00 98.62 85 LEU A CA 1
ATOM 575 C C . LEU A 1 85 ? 6.593 6.564 -1.330 1.00 98.62 85 LEU A C 1
ATOM 577 O O . LEU A 1 85 ? 7.352 6.425 -2.289 1.00 98.62 85 LEU A O 1
ATOM 581 N N . LYS A 1 86 ? 6.281 5.534 -0.530 1.00 98.31 86 LYS A N 1
ATOM 582 C CA . LYS A 1 86 ? 6.786 4.166 -0.761 1.00 98.31 86 LYS A CA 1
ATOM 583 C C . LYS A 1 86 ? 6.334 3.605 -2.111 1.00 98.31 86 LYS A C 1
ATOM 585 O O . LYS A 1 86 ? 7.134 2.967 -2.796 1.00 98.31 86 LYS A O 1
ATOM 590 N N . ALA A 1 87 ? 5.090 3.849 -2.518 1.00 98.44 87 ALA A N 1
ATOM 591 C CA . ALA A 1 87 ? 4.567 3.420 -3.814 1.00 98.44 87 ALA A CA 1
ATOM 592 C C . ALA A 1 87 ? 5.298 4.119 -4.973 1.00 98.44 87 ALA A C 1
ATOM 594 O O . ALA A 1 87 ? 5.694 3.466 -5.940 1.00 98.44 87 ALA A O 1
ATOM 595 N N . ALA A 1 88 ? 5.573 5.421 -4.844 1.00 98.50 88 ALA A N 1
ATOM 596 C CA . ALA A 1 88 ? 6.379 6.161 -5.811 1.00 98.50 88 ALA A CA 1
ATOM 597 C C . ALA A 1 88 ? 7.808 5.598 -5.909 1.00 98.50 88 ALA A C 1
ATOM 599 O O . ALA A 1 88 ? 8.282 5.307 -7.008 1.00 98.50 88 ALA A O 1
ATOM 600 N N . ILE A 1 89 ? 8.469 5.359 -4.769 1.00 98.62 89 ILE A N 1
ATOM 601 C CA . ILE A 1 89 ? 9.801 4.735 -4.718 1.00 98.62 89 ILE A CA 1
ATOM 602 C C . ILE A 1 89 ? 9.774 3.344 -5.363 1.00 98.62 89 ILE A C 1
ATOM 604 O O . ILE A 1 89 ? 10.660 3.018 -6.151 1.00 98.62 89 ILE A O 1
ATOM 608 N N . THR A 1 90 ? 8.738 2.547 -5.098 1.00 98.25 90 THR A N 1
ATOM 609 C CA . THR A 1 90 ? 8.552 1.222 -5.712 1.00 98.25 90 THR A CA 1
ATOM 610 C C . THR A 1 90 ? 8.507 1.328 -7.234 1.00 98.25 90 THR A C 1
ATOM 612 O O . THR A 1 90 ? 9.236 0.613 -7.920 1.00 98.25 90 THR A O 1
ATOM 615 N N . GLY A 1 91 ? 7.723 2.265 -7.773 1.00 98.00 91 GLY A N 1
ATOM 616 C CA . GLY A 1 91 ? 7.667 2.511 -9.212 1.00 98.00 91 GLY A CA 1
ATOM 617 C C . GLY A 1 91 ? 9.020 2.932 -9.799 1.00 98.00 91 GLY A C 1
ATOM 618 O O . GLY A 1 91 ? 9.433 2.409 -10.835 1.00 98.00 91 GLY A O 1
ATOM 619 N N . LEU A 1 92 ? 9.757 3.821 -9.122 1.00 98.25 92 LEU A N 1
ATOM 620 C CA . LEU A 1 92 ? 11.093 4.247 -9.558 1.00 98.25 92 LEU A CA 1
ATOM 621 C C . LEU A 1 92 ? 12.087 3.077 -9.597 1.00 98.25 92 LEU A C 1
ATOM 623 O O . LEU A 1 92 ? 12.802 2.908 -10.589 1.00 98.25 92 LEU A O 1
ATOM 627 N N . LEU A 1 93 ? 12.106 2.250 -8.548 1.00 97.62 93 LEU A N 1
ATOM 628 C CA . LEU A 1 93 ? 12.993 1.091 -8.448 1.00 97.62 93 LEU A CA 1
ATOM 629 C C . LEU A 1 93 ? 12.656 0.031 -9.498 1.00 97.62 93 LEU A C 1
ATOM 631 O O . LEU A 1 93 ? 13.556 -0.452 -10.186 1.00 97.62 93 LEU A O 1
ATOM 635 N N . VAL A 1 94 ? 11.372 -0.286 -9.689 1.00 96.75 94 VAL A N 1
ATOM 636 C CA . VAL A 1 94 ? 10.951 -1.247 -10.717 1.00 96.75 94 VAL A CA 1
ATOM 637 C C . VAL A 1 94 ? 11.265 -0.726 -12.115 1.00 96.75 94 VAL A C 1
ATOM 639 O O . VAL A 1 94 ? 11.745 -1.488 -12.949 1.00 96.75 94 VAL A O 1
ATOM 642 N N . GLN A 1 95 ? 11.093 0.571 -12.383 1.00 96.38 95 GLN A N 1
ATOM 643 C CA . GLN A 1 95 ? 11.474 1.145 -13.674 1.00 96.38 95 GLN A CA 1
ATOM 644 C C . GLN A 1 95 ? 12.983 1.074 -13.927 1.00 96.38 95 GLN A C 1
ATOM 646 O O . GLN A 1 95 ? 13.403 0.840 -15.063 1.00 96.38 95 GLN A O 1
ATOM 651 N N . ALA A 1 96 ? 13.801 1.299 -12.897 1.00 95.62 96 ALA A N 1
ATOM 652 C CA . ALA A 1 96 ? 15.247 1.151 -12.999 1.00 95.62 96 ALA A CA 1
ATOM 653 C C . ALA A 1 96 ? 15.629 -0.309 -13.282 1.00 95.62 96 ALA A C 1
ATOM 655 O O . ALA A 1 96 ? 16.411 -0.563 -14.198 1.00 95.62 96 ALA A O 1
ATOM 656 N N . LEU A 1 97 ? 15.009 -1.262 -12.581 1.00 94.94 97 LEU A N 1
ATOM 657 C CA . LEU A 1 97 ? 15.200 -2.692 -12.822 1.00 94.94 97 LEU A CA 1
ATOM 658 C C . LEU A 1 97 ? 14.751 -3.108 -14.224 1.00 94.94 97 LEU A C 1
ATOM 660 O O . LEU A 1 97 ? 15.489 -3.821 -14.890 1.00 94.94 97 LEU A O 1
ATOM 664 N N . ALA A 1 98 ? 13.621 -2.600 -14.717 1.00 93.88 98 ALA A N 1
ATOM 665 C CA . ALA A 1 98 ? 13.135 -2.883 -16.067 1.00 93.88 98 ALA A CA 1
ATOM 666 C C . ALA A 1 98 ? 14.142 -2.480 -17.155 1.00 93.88 98 ALA A C 1
ATOM 668 O O . ALA A 1 98 ? 14.225 -3.131 -18.190 1.00 93.88 98 ALA A O 1
ATOM 669 N N . ARG A 1 99 ? 14.930 -1.421 -16.918 1.00 91.19 99 ARG A N 1
ATOM 670 C CA . ARG A 1 99 ? 15.972 -0.973 -17.854 1.00 91.19 99 ARG A CA 1
ATOM 671 C C . ARG A 1 99 ? 17.244 -1.817 -17.785 1.00 91.19 99 ARG A C 1
ATOM 673 O O . ARG A 1 99 ? 17.886 -2.005 -18.808 1.00 91.19 99 ARG A O 1
ATOM 680 N N . VAL A 1 100 ? 17.627 -2.283 -16.595 1.00 94.06 100 VAL A N 1
ATOM 681 C CA . VAL A 1 100 ? 18.901 -2.999 -16.381 1.00 94.06 100 VAL A CA 1
ATOM 682 C C . VAL A 1 100 ? 18.744 -4.515 -16.549 1.00 94.06 100 VAL A C 1
ATOM 684 O O . VAL A 1 100 ? 19.669 -5.184 -17.002 1.00 94.06 100 VAL A O 1
ATOM 687 N N . ARG A 1 101 ? 17.594 -5.075 -16.159 1.00 91.12 101 ARG A N 1
ATOM 688 C CA . ARG A 1 101 ? 17.290 -6.515 -16.160 1.00 91.12 101 ARG A CA 1
ATOM 689 C C . ARG A 1 101 ? 15.815 -6.780 -16.511 1.00 91.12 101 ARG A C 1
ATOM 691 O O . ARG A 1 101 ? 15.072 -7.275 -15.664 1.00 91.12 101 ARG A O 1
ATOM 698 N N . PRO A 1 102 ? 15.366 -6.491 -17.743 1.00 86.50 102 PRO A N 1
ATOM 699 C CA . PRO A 1 102 ? 13.968 -6.695 -18.142 1.00 86.50 102 PRO A CA 1
ATOM 700 C C . PRO A 1 102 ? 13.475 -8.139 -17.936 1.00 86.50 102 PRO A C 1
ATOM 702 O O . PRO A 1 102 ? 12.316 -8.353 -17.598 1.00 86.50 102 PRO A O 1
ATOM 705 N N . GLN A 1 103 ? 14.362 -9.132 -18.034 1.00 88.81 103 GLN A N 1
ATOM 706 C CA . GLN A 1 103 ? 14.050 -10.548 -17.827 1.00 88.81 103 GLN A CA 1
ATOM 707 C C . GLN A 1 103 ? 13.524 -10.894 -16.423 1.00 88.81 103 GLN A C 1
ATOM 709 O O . GLN A 1 103 ? 12.927 -11.952 -16.250 1.00 88.81 103 GLN A O 1
ATOM 714 N N . THR A 1 104 ? 13.727 -10.038 -15.412 1.00 88.19 104 THR A N 1
ATOM 715 C CA . THR A 1 104 ? 13.181 -10.283 -14.065 1.00 88.19 104 THR A CA 1
ATOM 716 C C . THR A 1 104 ? 11.706 -9.900 -13.947 1.00 88.19 104 THR A C 1
ATOM 718 O O . THR A 1 104 ? 11.078 -10.205 -12.938 1.00 88.19 104 THR A O 1
ATOM 721 N N . LEU A 1 105 ? 11.143 -9.221 -14.950 1.00 87.12 105 LEU A N 1
ATOM 722 C CA . LEU A 1 105 ? 9.755 -8.768 -14.971 1.00 87.12 105 LEU A CA 1
ATOM 723 C C . LEU A 1 105 ? 8.947 -9.612 -15.960 1.00 87.12 105 LEU A C 1
ATOM 725 O O . LEU A 1 105 ? 8.562 -9.139 -17.022 1.00 87.12 105 LEU A O 1
ATOM 729 N N . ALA A 1 106 ? 8.659 -10.866 -15.600 1.00 86.50 106 ALA A N 1
ATOM 730 C CA . ALA A 1 106 ? 7.932 -11.802 -16.470 1.00 86.50 106 ALA A CA 1
ATOM 731 C C . ALA A 1 106 ? 6.552 -11.284 -16.937 1.00 86.50 106 ALA A C 1
ATOM 733 O O . ALA A 1 106 ? 6.069 -11.657 -18.006 1.00 86.50 106 ALA A O 1
ATOM 734 N N . TRP A 1 107 ? 5.930 -10.403 -16.150 1.00 87.62 107 TRP A N 1
ATOM 735 C CA . TRP A 1 107 ? 4.656 -9.755 -16.461 1.00 87.62 107 TRP A CA 1
ATOM 736 C C . TRP A 1 107 ? 4.796 -8.552 -17.412 1.00 87.62 107 TRP A C 1
ATOM 738 O O . TRP A 1 107 ? 3.851 -8.225 -18.129 1.00 87.62 107 TRP A O 1
ATOM 748 N N . HIS A 1 108 ? 5.965 -7.902 -17.467 1.00 81.50 108 HIS A N 1
ATOM 749 C CA . HIS A 1 108 ? 6.210 -6.718 -18.295 1.00 81.50 108 HIS A CA 1
ATOM 750 C C . HIS A 1 108 ? 6.864 -7.132 -19.616 1.00 81.50 108 HIS A C 1
ATOM 752 O O . HIS A 1 108 ? 8.084 -7.188 -19.745 1.00 81.50 108 HIS A O 1
ATOM 758 N N . ARG A 1 109 ? 6.036 -7.466 -20.610 1.00 67.19 109 ARG A N 1
ATOM 759 C CA . ARG A 1 109 ? 6.504 -7.711 -21.980 1.00 67.19 109 ARG A CA 1
ATOM 760 C C . ARG A 1 109 ? 6.518 -6.386 -22.744 1.00 67.19 109 ARG A C 1
ATOM 762 O O . ARG A 1 109 ? 5.452 -5.831 -23.010 1.00 67.19 109 ARG A O 1
ATOM 769 N N . ALA A 1 110 ? 7.726 -5.879 -22.999 1.00 57.59 110 ALA A N 1
ATOM 770 C CA . ALA A 1 110 ? 7.989 -4.704 -23.831 1.00 57.59 110 ALA A CA 1
ATOM 771 C C . ALA A 1 110 ? 7.606 -4.941 -25.298 1.00 57.59 110 ALA A C 1
ATOM 773 O O . ALA A 1 110 ? 7.746 -6.097 -25.760 1.00 57.59 110 ALA A O 1
#

pLDDT: mean 92.82, std 7.67, range [55.34, 98.62]

Foldseek 3Di:
DDDPVVLLDLQVLLVVLVVVLVVQLVVQLQPPDDLAQLVSQLVSQCVSVPVSSLVSSLVSNCVSVVHDSVVSSVVCVVCVVVSNVVSNVRSVVRRVCCVVPVVVCPSDDD

Organism: NCBI:txid34006

Sequence (110 aa):
RGGLGAFAAPTGGFALGFPVAAFATGLFVEHVRLRSAGLAAGLGAAFGGIAILYVMGAAGLALASGKSLGQAFLLVAVFIPGDLLKAAITGLLVQALARVRPQTLAWHRA